Protein AF-A0A968RKN6-F1 (afdb_monomer_lite)

Sequence (159 aa):
MMISFFQAILAYGKAFRLIKELKLWFYVWIPGMVSVLLGGIIIWFIIKYADDLGTWVTSWYDWQGKGVVKTIGKLLSGLTIGLLAFVLFKYIILIVVGPMMSPLSEKVEAHLTGKPIGGAFRPVKFLETCFEVLGWRCGTLFGNLSSLCCCCLPALSFL

pLDDT: mean 72.37, std 13.7, range [36.75, 93.12]

Radius of gyration: 23.42 Å; chains: 1; bounding box: 54×37×61 Å

Secondary structure (DSSP, 8-state):
-HHHHHHHHHHHHHHHHHHHHTTTHHHHHHHHHHHHHHHHHHHHHHHHHHHHHHHHHHTT--SS-HHHHHHHHHHHHHHHHHHHHHHHHHHHHHHHHTTTHHHHHHHHHHHHH-----S---HHHHHHHHHHHHHHHHHHHHHHHHHHHHHHGGGSS--

Structure (mmCIF, N/CA/C/O backbone):
data_AF-A0A968RKN6-F1
#
_entry.id   AF-A0A968RKN6-F1
#
loop_
_atom_site.group_PDB
_atom_site.id
_atom_site.type_symbol
_atom_site.label_atom_id
_atom_site.label_alt_id
_atom_site.label_comp_id
_atom_site.label_asym_id
_atom_site.label_entity_id
_atom_site.label_seq_id
_atom_site.pdbx_PDB_ins_code
_atom_site.Cartn_x
_atom_site.Cartn_y
_atom_site.Cartn_z
_atom_site.occupancy
_atom_site.B_iso_or_equiv
_atom_site.auth_seq_id
_atom_site.auth_comp_id
_atom_site.auth_asym_id
_atom_site.auth_atom_id
_atom_site.pdbx_PDB_model_num
ATOM 1 N N . MET A 1 1 ? 10.329 -20.579 28.224 1.00 61.47 1 MET A N 1
ATOM 2 C CA . MET A 1 1 ? 10.522 -19.664 27.074 1.00 61.47 1 MET A CA 1
ATOM 3 C C . MET A 1 1 ? 9.667 -20.048 25.858 1.00 61.47 1 MET A C 1
ATOM 5 O O . MET A 1 1 ? 8.952 -19.190 25.366 1.00 61.47 1 MET A O 1
ATOM 9 N N . MET A 1 2 ? 9.638 -21.316 25.411 1.00 76.38 2 MET A N 1
ATOM 10 C CA . MET A 1 2 ? 8.825 -21.744 24.245 1.00 76.38 2 MET A CA 1
ATOM 11 C C . MET A 1 2 ? 7.294 -21.645 24.430 1.00 76.38 2 MET A C 1
ATOM 13 O O . MET A 1 2 ? 6.572 -21.410 23.466 1.00 76.38 2 MET A O 1
ATOM 17 N N . ILE A 1 3 ? 6.788 -21.755 25.664 1.00 84.19 3 ILE A N 1
ATOM 18 C CA . ILE A 1 3 ? 5.350 -21.622 25.974 1.00 84.19 3 ILE A CA 1
ATOM 19 C C . ILE A 1 3 ? 4.785 -20.240 25.609 1.00 84.19 3 ILE A C 1
ATOM 21 O O . ILE A 1 3 ? 3.638 -20.153 25.180 1.00 84.19 3 ILE A O 1
ATOM 25 N N . SER A 1 4 ? 5.583 -19.173 25.699 1.00 86.00 4 SER A N 1
ATOM 26 C CA . SER A 1 4 ? 5.146 -17.814 25.357 1.00 86.00 4 SER A CA 1
ATOM 27 C C . SER A 1 4 ? 4.827 -17.666 23.864 1.00 86.00 4 SER A C 1
ATOM 29 O O . SER A 1 4 ? 3.860 -17.000 23.502 1.00 86.00 4 SER A O 1
ATOM 31 N N . PHE A 1 5 ? 5.580 -18.351 22.998 1.00 87.81 5 PHE A N 1
ATOM 32 C CA . PHE A 1 5 ? 5.322 -18.381 21.555 1.00 87.81 5 PHE A CA 1
ATOM 33 C C . PHE A 1 5 ? 4.026 -19.132 21.228 1.00 87.81 5 PHE A C 1
ATOM 35 O O . PHE A 1 5 ? 3.221 -18.663 20.422 1.00 87.81 5 PHE A O 1
ATOM 42 N N . PHE A 1 6 ? 3.776 -20.254 21.909 1.00 85.88 6 PHE A N 1
ATOM 43 C CA . PHE A 1 6 ? 2.525 -21.001 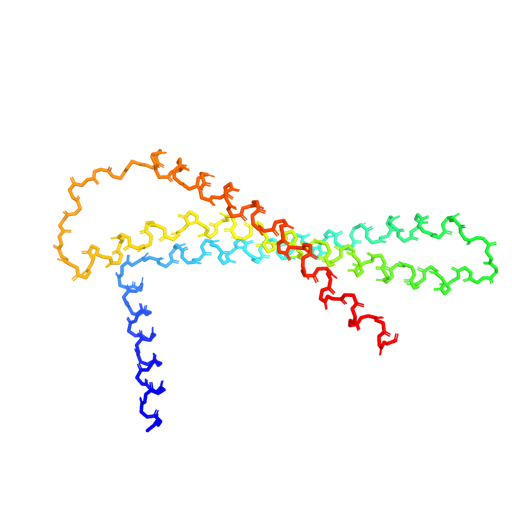21.759 1.00 85.88 6 PHE A CA 1
ATOM 44 C C . PHE A 1 6 ? 1.312 -20.211 22.252 1.00 85.88 6 PHE A C 1
ATOM 46 O O . PHE A 1 6 ? 0.269 -20.235 21.600 1.00 85.88 6 PHE A O 1
ATOM 53 N N . GLN A 1 7 ? 1.439 -19.475 23.360 1.00 83.69 7 GLN A N 1
ATOM 54 C CA . GLN A 1 7 ? 0.355 -18.624 23.848 1.00 83.69 7 GLN A CA 1
ATOM 55 C C . GLN A 1 7 ? 0.071 -17.440 22.923 1.00 83.69 7 GLN A C 1
ATOM 57 O O . GLN A 1 7 ? -1.097 -17.115 22.726 1.00 83.69 7 GLN A O 1
ATOM 62 N N . ALA A 1 8 ? 1.095 -16.851 22.298 1.00 84.50 8 ALA A N 1
ATOM 63 C CA . ALA A 1 8 ? 0.899 -15.816 21.287 1.00 84.50 8 ALA A CA 1
ATOM 64 C C . ALA A 1 8 ? 0.105 -16.355 20.084 1.00 84.50 8 ALA A C 1
ATOM 66 O O . ALA A 1 8 ? -0.923 -15.788 19.724 1.00 84.50 8 ALA A O 1
ATOM 67 N N . ILE A 1 9 ? 0.503 -17.502 19.520 1.00 86.56 9 ILE A N 1
ATOM 68 C CA . ILE A 1 9 ? -0.214 -18.157 18.409 1.00 86.56 9 ILE A CA 1
ATOM 69 C C . ILE A 1 9 ? -1.649 -18.553 18.785 1.00 86.56 9 ILE A C 1
ATOM 71 O O . ILE A 1 9 ? -2.577 -18.336 18.004 1.00 86.56 9 ILE A O 1
ATOM 75 N N . LEU A 1 10 ? -1.864 -19.059 20.002 1.00 86.38 10 LEU A N 1
ATOM 76 C CA . LEU A 1 10 ? -3.204 -19.346 20.524 1.00 86.38 10 LEU A CA 1
ATOM 77 C C . LEU A 1 10 ? -4.045 -18.076 20.716 1.00 86.38 10 LEU A C 1
ATOM 79 O O . LEU A 1 10 ? -5.254 -18.110 20.475 1.00 86.38 10 LEU A O 1
ATOM 83 N N . ALA A 1 11 ? -3.436 -16.959 21.119 1.00 84.44 11 ALA A N 1
ATOM 84 C CA . ALA A 1 11 ? -4.114 -15.671 21.245 1.00 84.44 11 ALA A CA 1
ATOM 85 C C . ALA A 1 11 ? -4.567 -15.135 19.875 1.00 84.44 11 ALA A C 1
ATOM 87 O O . ALA A 1 11 ? -5.721 -14.723 19.742 1.00 84.44 11 ALA A O 1
ATOM 88 N N . TYR A 1 12 ? -3.727 -15.243 18.837 1.00 82.00 12 TYR A N 1
ATOM 89 C CA . TYR A 1 12 ? -4.121 -14.929 17.455 1.00 82.00 12 TYR A CA 1
ATOM 90 C C . TYR A 1 12 ? -5.267 -15.829 16.966 1.00 82.00 12 TYR A C 1
ATOM 92 O O . TYR A 1 12 ? -6.224 -15.337 16.367 1.00 82.00 12 TYR A O 1
ATOM 100 N N . GLY A 1 13 ? -5.225 -17.131 17.275 1.00 84.00 13 GLY A N 1
ATOM 101 C CA . GLY A 1 13 ? -6.296 -18.074 16.936 1.00 84.00 13 GLY A CA 1
ATOM 102 C C . GLY A 1 13 ? -7.636 -17.749 17.612 1.00 84.00 13 GLY A C 1
ATOM 103 O O . GLY A 1 13 ? -8.687 -17.808 16.969 1.00 84.00 13 GLY A O 1
ATOM 104 N N . LYS A 1 14 ? -7.617 -17.337 18.889 1.00 80.31 14 LYS A N 1
ATOM 105 C CA . LYS A 1 14 ? -8.817 -16.863 19.605 1.00 80.31 14 LYS A CA 1
ATOM 106 C C . LYS A 1 14 ? -9.388 -15.585 18.984 1.00 80.31 14 LYS A C 1
ATOM 108 O O . LYS A 1 14 ? -10.601 -15.507 18.800 1.00 80.31 14 LYS A O 1
ATOM 113 N N . ALA A 1 15 ? -8.539 -14.628 18.604 1.00 78.50 15 ALA A N 1
ATOM 114 C CA . ALA A 1 15 ? -8.967 -13.412 17.908 1.00 78.50 15 ALA A CA 1
ATOM 115 C C . ALA A 1 15 ? -9.628 -13.730 16.553 1.00 78.50 15 ALA A C 1
ATOM 117 O O . ALA A 1 15 ? -10.689 -13.192 16.238 1.00 78.50 15 ALA A O 1
ATOM 118 N N . PHE A 1 16 ? -9.066 -14.677 15.792 1.00 78.38 16 PHE A N 1
ATOM 119 C CA . PHE A 1 16 ? -9.654 -15.159 14.537 1.00 78.38 16 PHE A CA 1
ATOM 120 C C . PHE A 1 16 ? -11.041 -15.788 14.735 1.00 78.38 16 PHE A C 1
ATOM 122 O O . PHE A 1 16 ? -11.922 -15.625 13.887 1.00 78.38 16 PHE A O 1
ATOM 129 N N . ARG A 1 17 ? -11.260 -16.478 15.864 1.00 78.81 17 ARG A N 1
ATOM 130 C CA . ARG A 1 17 ? -12.568 -17.045 16.216 1.00 78.81 17 ARG A CA 1
ATOM 131 C C . ARG A 1 17 ? -13.604 -15.953 16.493 1.00 78.81 17 ARG A C 1
ATOM 133 O O . ARG A 1 17 ? -14.683 -16.024 15.913 1.00 78.81 17 ARG A O 1
ATOM 140 N N . LEU A 1 18 ? -13.250 -14.916 17.262 1.00 75.31 18 LEU A N 1
ATOM 141 C CA . LEU A 1 18 ? -14.121 -13.751 17.502 1.00 75.31 18 LEU A CA 1
ATOM 142 C C . LEU A 1 18 ? -14.519 -13.063 16.187 1.00 75.31 18 LEU A C 1
ATOM 144 O O . LEU A 1 18 ? -15.695 -12.812 15.943 1.00 75.31 18 LEU A O 1
ATOM 148 N N . ILE A 1 19 ? -13.555 -12.818 15.297 1.00 77.75 19 ILE A N 1
ATOM 149 C CA . ILE A 1 19 ? -13.797 -12.178 13.990 1.00 77.75 19 ILE A CA 1
ATOM 150 C C . ILE A 1 19 ? -14.821 -12.961 13.152 1.00 77.75 19 ILE A C 1
ATOM 152 O O . ILE A 1 19 ? -15.655 -12.367 12.461 1.00 77.75 19 ILE A O 1
ATOM 156 N N . LYS A 1 20 ? -14.772 -14.296 13.224 1.00 72.31 20 LYS A N 1
ATOM 157 C CA . LYS A 1 20 ? -15.690 -15.188 12.509 1.00 72.31 20 LYS A CA 1
ATOM 158 C C . LYS A 1 20 ? -17.093 -15.195 13.131 1.00 72.31 20 LYS A C 1
ATOM 160 O O . LYS A 1 20 ? -18.073 -15.220 12.393 1.00 72.31 20 LYS A O 1
ATOM 165 N N . GLU A 1 21 ? -17.184 -15.130 14.458 1.00 72.88 21 GLU A N 1
ATOM 166 C CA . GLU A 1 21 ? -18.438 -15.163 15.228 1.00 72.88 21 GLU A CA 1
ATOM 167 C C . GLU A 1 21 ? -19.265 -13.873 15.060 1.00 72.88 21 GLU A C 1
ATOM 169 O O . GLU A 1 21 ? -20.478 -13.934 14.881 1.00 72.88 21 GLU A O 1
ATOM 174 N N . LEU A 1 22 ? -18.607 -12.708 14.974 1.00 68.81 22 LEU A N 1
ATOM 175 C CA . LEU A 1 22 ? -19.258 -11.413 14.709 1.00 68.81 22 LEU A CA 1
ATOM 176 C C . LEU A 1 22 ? -19.606 -11.167 13.230 1.00 68.81 22 LEU A C 1
ATOM 178 O O . LEU A 1 22 ? -20.099 -10.092 12.885 1.00 68.81 22 LEU A O 1
ATOM 182 N N . LYS A 1 23 ? -19.336 -12.128 12.333 1.00 67.12 23 LYS A N 1
ATOM 183 C CA . LYS A 1 23 ? -19.584 -12.000 10.883 1.00 67.12 23 LYS A CA 1
ATOM 184 C C . LYS A 1 23 ? -18.860 -10.798 10.239 1.00 67.12 23 LYS A C 1
ATOM 186 O O . LYS A 1 23 ? -19.219 -10.349 9.152 1.00 67.12 23 LYS A O 1
ATOM 191 N N . LEU A 1 24 ? -17.778 -10.332 10.871 1.00 68.50 24 LEU A N 1
ATOM 192 C CA . LEU A 1 24 ? -16.953 -9.182 10.468 1.00 68.50 24 LEU A CA 1
ATOM 193 C C . LEU A 1 24 ? -16.037 -9.483 9.261 1.00 68.50 24 LEU A C 1
ATOM 195 O O . LEU A 1 24 ? -15.219 -8.660 8.858 1.00 68.50 24 LEU A O 1
ATOM 199 N N . TRP A 1 25 ? -16.166 -10.673 8.671 1.00 73.44 25 TRP A N 1
ATOM 200 C CA . TRP A 1 25 ? -15.300 -11.194 7.613 1.00 73.44 25 TRP A CA 1
ATOM 201 C C . TRP A 1 25 ? -15.352 -10.371 6.315 1.00 73.44 25 TRP A C 1
ATOM 203 O O . TRP A 1 25 ? -14.325 -10.186 5.665 1.00 73.44 25 TRP A O 1
ATOM 213 N N . PHE A 1 26 ? -16.506 -9.776 5.988 1.00 75.50 26 PHE A N 1
ATOM 214 C CA . PHE A 1 26 ? -16.637 -8.857 4.846 1.00 75.50 26 PHE A CA 1
ATOM 215 C C . PHE A 1 26 ? -15.715 -7.635 4.961 1.00 75.50 26 PHE A C 1
ATOM 217 O O . PHE A 1 26 ? -15.217 -7.134 3.957 1.00 75.50 26 PHE A O 1
ATOM 224 N N . TYR A 1 27 ? -15.442 -7.191 6.186 1.00 76.69 27 TYR A N 1
ATOM 225 C CA . TYR A 1 27 ? -14.629 -6.014 6.453 1.00 76.69 27 TYR A CA 1
ATOM 226 C C . TYR A 1 27 ? -13.133 -6.247 6.207 1.00 76.69 27 TYR A C 1
ATOM 228 O O . TYR A 1 27 ? -12.418 -5.347 5.782 1.00 76.69 27 TYR A O 1
ATOM 236 N N . VAL A 1 28 ? -12.661 -7.477 6.419 1.00 79.69 28 VAL A N 1
ATOM 237 C CA . VAL A 1 28 ? -11.287 -7.895 6.093 1.00 79.69 28 VAL A CA 1
ATOM 238 C C . VAL A 1 28 ? -11.152 -8.204 4.603 1.00 79.69 28 VAL A C 1
ATOM 240 O O . VAL A 1 28 ? -10.105 -7.968 4.001 1.00 79.69 28 VAL A O 1
ATOM 243 N N . TRP A 1 29 ? -12.221 -8.707 3.986 1.00 85.19 29 TRP A N 1
ATOM 244 C CA . TRP A 1 29 ? -12.187 -9.123 2.591 1.00 85.19 29 TRP A CA 1
ATOM 245 C C . TRP A 1 29 ? -12.187 -7.945 1.608 1.00 85.19 29 TRP A C 1
ATOM 247 O O . TRP A 1 29 ? -11.465 -7.996 0.616 1.00 85.19 29 TRP A O 1
ATOM 257 N N . ILE A 1 30 ? -12.899 -6.851 1.915 1.00 85.75 30 ILE A N 1
ATOM 258 C CA . ILE A 1 30 ? -12.917 -5.618 1.103 1.00 85.75 30 ILE A CA 1
ATOM 259 C C . ILE A 1 30 ? -11.503 -5.075 0.790 1.00 85.75 30 ILE A C 1
ATOM 261 O O . ILE A 1 30 ? -11.167 -4.975 -0.392 1.00 85.75 30 ILE A O 1
ATOM 265 N N . PRO A 1 31 ? -10.634 -4.759 1.774 1.00 83.75 31 PRO A N 1
ATOM 266 C CA . PRO A 1 31 ? -9.294 -4.236 1.490 1.00 83.75 31 PRO A CA 1
ATOM 267 C C . PRO A 1 31 ? -8.381 -5.288 0.842 1.00 83.75 31 PRO A C 1
ATOM 269 O O . PRO A 1 31 ? -7.504 -4.938 0.048 1.00 83.75 31 PRO A O 1
ATOM 272 N N . GLY A 1 32 ? -8.608 -6.576 1.125 1.00 87.81 32 GLY A N 1
ATOM 273 C CA . GLY A 1 32 ? -7.903 -7.677 0.468 1.00 87.81 32 GLY A CA 1
ATOM 274 C C . GLY A 1 32 ? -8.204 -7.747 -1.031 1.00 87.81 32 GLY A C 1
ATOM 275 O O . GLY A 1 32 ? -7.283 -7.795 -1.844 1.00 87.81 32 GLY A O 1
ATOM 276 N N . MET A 1 33 ? -9.481 -7.667 -1.410 1.00 91.44 33 MET A N 1
ATOM 277 C CA . MET A 1 33 ? -9.903 -7.692 -2.811 1.00 91.44 33 MET A CA 1
ATOM 278 C C . MET A 1 33 ? -9.403 -6.456 -3.569 1.00 91.44 33 MET A C 1
ATOM 280 O O . MET A 1 33 ? -8.891 -6.586 -4.678 1.00 91.44 33 MET A O 1
ATOM 284 N N . VAL A 1 34 ? -9.451 -5.276 -2.939 1.00 89.69 34 VAL A N 1
ATOM 285 C CA . VAL A 1 34 ? -8.893 -4.028 -3.494 1.00 89.69 34 VAL A CA 1
ATOM 286 C C . VAL A 1 34 ? -7.385 -4.141 -3.744 1.00 89.69 34 VAL A C 1
ATOM 288 O O . VAL A 1 34 ? -6.908 -3.695 -4.785 1.00 89.69 34 VAL A O 1
ATOM 291 N N . SER A 1 35 ? -6.636 -4.782 -2.841 1.00 86.88 35 SER A N 1
ATOM 292 C CA . SER A 1 35 ? -5.184 -4.965 -2.993 1.00 86.88 35 SER A CA 1
ATOM 293 C C . SER A 1 35 ? -4.828 -5.831 -4.205 1.00 86.88 35 SER A C 1
ATOM 295 O O . SER A 1 35 ? -3.914 -5.494 -4.956 1.00 86.88 35 SER A O 1
ATOM 297 N N . VAL A 1 36 ? -5.575 -6.918 -4.433 1.00 91.62 36 VAL A N 1
ATOM 298 C CA . VAL A 1 36 ? -5.392 -7.791 -5.608 1.00 91.62 36 VAL A CA 1
ATOM 299 C C . VAL A 1 36 ? -5.722 -7.042 -6.900 1.00 91.62 36 VAL A C 1
ATOM 301 O O . VAL A 1 36 ? -4.976 -7.124 -7.876 1.00 91.62 3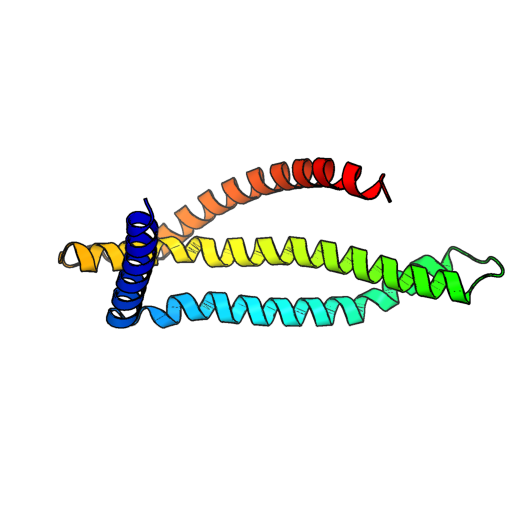6 VAL A O 1
ATOM 304 N N . LEU A 1 37 ? -6.813 -6.275 -6.891 1.00 93.12 37 LEU A N 1
ATOM 305 C CA . LEU A 1 37 ? -7.291 -5.527 -8.052 1.00 93.12 37 LEU A CA 1
ATOM 306 C C . LEU A 1 37 ? -6.285 -4.444 -8.472 1.00 93.12 37 LEU A C 1
ATOM 308 O O . LEU A 1 37 ? -5.911 -4.359 -9.640 1.00 93.12 37 LEU A O 1
ATOM 312 N N . LEU A 1 38 ? -5.768 -3.681 -7.506 1.00 91.19 38 LEU A N 1
ATOM 313 C CA . LEU A 1 38 ? -4.706 -2.696 -7.722 1.00 91.19 38 LEU A CA 1
ATOM 314 C C . LEU A 1 38 ? -3.397 -3.335 -8.209 1.00 91.19 38 LEU A C 1
ATOM 316 O O . LEU A 1 38 ? -2.771 -2.802 -9.122 1.00 91.19 38 LEU A O 1
ATOM 320 N N . GLY A 1 39 ? -3.002 -4.487 -7.655 1.00 89.62 39 GLY A N 1
ATOM 321 C CA . GLY A 1 39 ? -1.827 -5.232 -8.122 1.00 89.62 39 GLY A CA 1
ATOM 322 C C . GLY A 1 39 ? -1.923 -5.608 -9.605 1.00 89.62 39 GLY A C 1
ATOM 323 O O . GLY A 1 39 ? -0.978 -5.393 -10.364 1.00 89.62 39 GLY A O 1
ATOM 324 N N . GLY A 1 40 ? -3.093 -6.089 -10.038 1.00 92.00 40 GLY A N 1
ATOM 325 C CA . GLY A 1 40 ? -3.361 -6.385 -11.447 1.00 92.00 40 GLY A CA 1
ATOM 326 C C . GLY A 1 40 ? -3.281 -5.146 -12.346 1.00 92.00 40 GLY A C 1
ATOM 327 O O . GLY A 1 40 ? -2.659 -5.196 -13.408 1.00 92.00 40 GLY A O 1
ATOM 328 N N . ILE A 1 41 ? -3.843 -4.017 -11.896 1.00 91.44 41 ILE A N 1
ATOM 329 C CA . ILE A 1 41 ? -3.788 -2.737 -12.622 1.00 91.44 41 ILE A CA 1
ATOM 330 C C . ILE A 1 41 ? -2.336 -2.292 -12.834 1.00 91.44 41 ILE A C 1
ATOM 332 O O . ILE A 1 41 ? -1.986 -1.864 -13.930 1.00 91.44 41 ILE A O 1
ATOM 336 N N . ILE A 1 42 ? -1.477 -2.426 -11.823 1.00 89.69 42 ILE A N 1
ATOM 337 C CA . ILE A 1 42 ? -0.071 -2.004 -11.901 1.00 89.69 42 ILE A CA 1
ATOM 338 C C . ILE A 1 42 ? 0.700 -2.825 -12.931 1.00 89.69 42 ILE A C 1
ATOM 340 O O . ILE A 1 42 ? 1.406 -2.252 -13.758 1.00 89.69 42 ILE A O 1
ATOM 344 N N . ILE A 1 43 ? 0.541 -4.151 -12.922 1.00 89.25 43 ILE A N 1
ATOM 345 C CA . ILE A 1 43 ? 1.196 -5.029 -13.903 1.00 89.25 43 ILE A CA 1
ATOM 346 C C . ILE A 1 43 ? 0.768 -4.638 -15.322 1.00 89.25 43 ILE A C 1
ATOM 348 O O . ILE A 1 43 ? 1.605 -4.525 -16.218 1.00 89.25 43 ILE A O 1
ATOM 352 N N . TRP A 1 44 ? -0.524 -4.365 -15.517 1.00 90.19 44 TRP A N 1
ATOM 353 C CA . TRP A 1 44 ? -1.048 -3.919 -16.805 1.00 90.19 44 TRP A CA 1
ATOM 354 C C . TRP A 1 44 ? -0.483 -2.553 -17.229 1.00 90.19 44 TRP A C 1
ATOM 356 O O . TRP A 1 44 ? -0.083 -2.383 -18.382 1.00 90.19 44 TRP A O 1
ATOM 366 N N . PHE A 1 45 ? -0.374 -1.606 -16.292 1.00 88.88 45 PHE A N 1
ATOM 367 C CA . PHE A 1 45 ? 0.232 -0.291 -16.517 1.00 88.88 45 PHE A CA 1
ATOM 368 C C . PHE A 1 45 ? 1.701 -0.389 -16.931 1.00 88.88 45 PHE A C 1
ATOM 370 O O . PHE A 1 45 ? 2.099 0.267 -17.890 1.00 88.88 45 PHE A O 1
ATOM 377 N N . ILE A 1 46 ? 2.497 -1.219 -16.251 1.00 86.69 46 ILE A N 1
ATOM 378 C CA . ILE A 1 46 ? 3.925 -1.390 -16.554 1.00 86.69 46 ILE A CA 1
ATOM 379 C C . ILE A 1 46 ? 4.103 -1.886 -17.991 1.00 86.69 46 ILE A C 1
ATOM 381 O O . ILE A 1 46 ? 4.893 -1.311 -18.734 1.00 86.69 46 ILE A O 1
ATOM 385 N N . ILE A 1 47 ? 3.337 -2.899 -18.411 1.00 84.75 47 ILE A N 1
ATOM 386 C CA . ILE A 1 47 ? 3.440 -3.460 -19.767 1.00 84.75 47 ILE A CA 1
ATOM 387 C C . ILE A 1 47 ? 3.059 -2.415 -20.827 1.00 84.75 47 ILE A C 1
ATOM 389 O O . ILE A 1 47 ? 3.700 -2.348 -21.870 1.00 84.75 47 ILE A O 1
ATOM 393 N N . LYS A 1 48 ? 2.041 -1.583 -20.570 1.00 87.00 48 LYS A N 1
ATOM 394 C CA . LYS A 1 48 ? 1.596 -0.549 -21.517 1.00 87.00 48 LYS A CA 1
ATOM 395 C C . LYS A 1 48 ? 2.550 0.641 -21.615 1.00 87.00 48 LYS A C 1
ATOM 397 O O . LYS A 1 48 ? 2.812 1.100 -22.718 1.00 87.00 48 LYS A O 1
ATOM 402 N N . TYR A 1 49 ? 3.069 1.125 -20.489 1.00 84.25 49 TYR A N 1
ATOM 403 C CA . TYR A 1 49 ? 3.883 2.345 -20.445 1.00 84.25 49 TYR A CA 1
ATOM 404 C C . TYR A 1 49 ? 5.388 2.107 -20.648 1.00 84.25 49 TYR A C 1
ATOM 406 O O . TYR A 1 49 ? 6.104 3.041 -21.012 1.00 84.25 49 TYR A O 1
ATOM 414 N N . ALA A 1 50 ? 5.894 0.886 -20.436 1.00 80.94 50 ALA A N 1
ATOM 415 C CA . ALA A 1 50 ? 7.321 0.591 -20.605 1.00 80.94 50 ALA A CA 1
ATOM 416 C C . ALA A 1 50 ? 7.810 0.813 -22.049 1.00 80.94 50 ALA A C 1
ATOM 418 O O . ALA A 1 50 ? 8.937 1.278 -22.252 1.00 80.94 50 ALA A O 1
ATOM 419 N N . ASP A 1 51 ? 6.965 0.522 -23.044 1.00 77.81 51 ASP A N 1
ATOM 420 C CA . ASP A 1 51 ? 7.304 0.672 -24.463 1.00 77.81 51 ASP A CA 1
ATOM 421 C C . ASP A 1 51 ? 7.399 2.144 -24.905 1.00 77.81 51 ASP A C 1
ATOM 423 O O . ASP A 1 51 ? 8.338 2.502 -25.626 1.00 77.81 51 ASP A O 1
ATOM 427 N N . ASP A 1 52 ? 6.500 3.012 -24.430 1.00 82.31 52 ASP A N 1
ATOM 428 C CA . ASP A 1 52 ? 6.508 4.449 -24.748 1.00 82.31 52 ASP A CA 1
ATOM 429 C C . ASP A 1 52 ? 7.735 5.155 -24.155 1.00 82.31 52 ASP A C 1
ATOM 431 O O . ASP A 1 52 ? 8.415 5.930 -24.827 1.00 82.31 52 ASP A O 1
ATOM 435 N N . LEU A 1 53 ? 8.097 4.833 -22.912 1.00 76.44 53 LEU A N 1
ATOM 436 C CA . LEU A 1 53 ? 9.281 5.421 -22.281 1.00 76.44 53 LEU A CA 1
ATOM 437 C C . LEU A 1 53 ? 10.587 4.882 -22.869 1.00 76.44 53 LEU A C 1
ATOM 439 O O . LEU A 1 53 ? 11.539 5.639 -23.057 1.00 76.44 53 LEU A O 1
ATOM 443 N N . GLY A 1 54 ? 10.640 3.588 -23.198 1.00 72.75 54 GLY A N 1
ATOM 444 C CA . GLY A 1 54 ? 11.818 2.988 -23.821 1.00 72.75 54 GLY A CA 1
ATOM 445 C C . GLY A 1 54 ? 12.093 3.564 -25.212 1.00 72.75 54 GLY A C 1
ATOM 446 O O . GLY A 1 54 ? 13.245 3.836 -25.551 1.00 72.75 54 GLY A O 1
ATOM 447 N N . THR A 1 55 ? 11.040 3.797 -26.005 1.00 70.69 55 THR A N 1
ATOM 448 C CA . THR A 1 55 ? 11.165 4.427 -27.328 1.00 70.69 55 THR A CA 1
ATOM 449 C C . THR A 1 55 ? 11.577 5.895 -27.228 1.00 70.69 55 THR A C 1
ATOM 451 O O . THR A 1 55 ? 12.474 6.309 -27.969 1.00 70.69 55 THR A O 1
ATOM 454 N N . TRP A 1 56 ? 11.025 6.639 -26.263 1.00 71.62 56 TRP A N 1
ATOM 455 C CA . TRP A 1 56 ? 11.406 8.027 -25.990 1.00 71.62 56 TRP A CA 1
ATOM 456 C C . TRP A 1 56 ? 12.892 8.165 -25.624 1.00 71.62 56 TRP A C 1
ATOM 458 O O . TRP A 1 56 ? 13.586 9.001 -26.199 1.00 71.62 56 TRP A O 1
ATOM 468 N N . VAL A 1 57 ? 13.419 7.276 -24.771 1.00 70.44 57 VAL A N 1
ATOM 469 C CA . VAL A 1 57 ? 14.848 7.249 -24.400 1.00 70.44 57 VAL A CA 1
ATOM 470 C C . VAL A 1 57 ? 15.744 6.890 -25.593 1.00 70.44 57 VAL A C 1
ATOM 472 O O . VAL A 1 57 ? 16.791 7.503 -25.786 1.00 70.44 57 VAL A O 1
ATOM 475 N N . THR A 1 58 ? 15.340 5.939 -26.442 1.00 67.31 58 THR A N 1
ATOM 476 C CA . THR A 1 58 ? 16.150 5.561 -27.617 1.00 67.31 58 THR A CA 1
ATOM 477 C C . THR A 1 58 ? 16.163 6.588 -28.744 1.00 67.31 58 T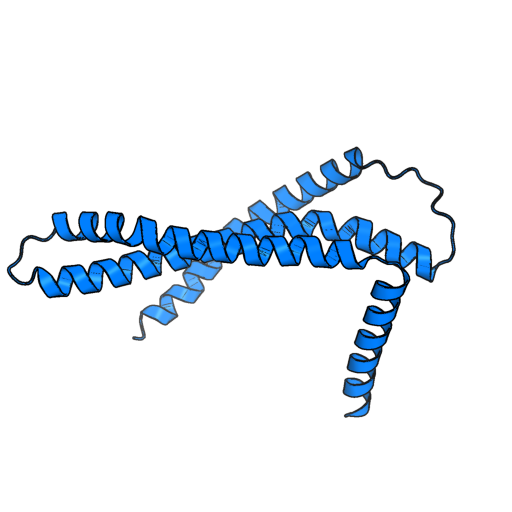HR A C 1
ATOM 479 O O . THR A 1 58 ? 17.103 6.586 -29.533 1.00 67.31 58 THR A O 1
ATOM 482 N N . SER A 1 59 ? 15.165 7.474 -28.830 1.00 66.62 59 SER A N 1
ATOM 483 C CA . SER A 1 59 ? 15.136 8.531 -29.851 1.00 66.62 59 SER A CA 1
ATOM 484 C C . SER A 1 59 ? 16.262 9.557 -29.678 1.00 66.62 59 SER A C 1
ATOM 486 O O . SER A 1 59 ? 16.582 10.264 -30.629 1.00 66.62 59 SER A O 1
ATOM 488 N N . TRP A 1 60 ? 16.845 9.656 -28.482 1.00 65.12 60 TRP A N 1
ATOM 489 C CA . TRP A 1 60 ? 17.891 10.628 -28.156 1.00 65.12 60 TRP A CA 1
ATOM 490 C C . TRP A 1 60 ? 19.313 10.087 -28.380 1.00 65.12 60 TRP A C 1
ATOM 492 O O . TRP A 1 60 ? 20.275 10.841 -28.254 1.00 65.12 60 TRP A O 1
ATOM 502 N N . TYR A 1 61 ? 19.470 8.801 -28.722 1.00 64.31 61 TYR A N 1
ATOM 503 C CA . TYR A 1 61 ? 20.776 8.144 -28.826 1.00 64.31 61 TYR A CA 1
ATOM 504 C C . TYR A 1 61 ? 20.958 7.446 -30.186 1.00 64.31 61 TYR A C 1
ATOM 506 O O . TYR A 1 61 ? 20.612 6.277 -30.359 1.00 64.31 61 TYR A O 1
ATOM 514 N N . ASP A 1 62 ? 21.520 8.170 -31.161 1.00 56.62 62 ASP A N 1
ATOM 515 C CA . ASP A 1 62 ? 21.791 7.688 -32.528 1.00 56.62 62 ASP A CA 1
ATOM 516 C C . ASP A 1 62 ? 23.264 7.271 -32.726 1.00 56.62 62 ASP A C 1
ATOM 518 O O . ASP A 1 62 ? 23.995 7.819 -33.546 1.00 56.62 62 ASP A O 1
ATOM 522 N N . TRP A 1 63 ? 23.732 6.301 -31.937 1.00 61.59 63 TRP A N 1
ATOM 523 C CA . TRP A 1 63 ? 25.031 5.638 -32.139 1.00 61.59 63 TRP A CA 1
ATOM 524 C C . TRP A 1 63 ? 24.820 4.179 -32.582 1.00 61.59 63 TRP A C 1
ATOM 526 O O . TRP A 1 63 ? 23.791 3.572 -32.276 1.00 61.59 63 TRP A O 1
ATOM 536 N N . GLN A 1 64 ? 25.790 3.594 -33.301 1.00 54.72 64 GLN A N 1
ATOM 537 C CA . GLN A 1 64 ? 25.734 2.307 -34.029 1.00 54.72 64 GLN A CA 1
ATOM 538 C C . GLN A 1 64 ? 25.500 1.020 -33.185 1.00 54.72 64 GLN A C 1
ATOM 540 O O . GLN A 1 64 ? 25.781 -0.084 -33.639 1.00 54.72 64 GLN A O 1
ATOM 545 N N . GLY A 1 65 ? 24.917 1.123 -31.985 1.00 57.47 65 GLY A N 1
ATOM 546 C CA . GLY A 1 65 ? 24.537 0.026 -31.079 1.00 57.47 65 GLY A CA 1
ATOM 547 C C . GLY A 1 65 ? 23.029 -0.063 -30.782 1.00 57.47 65 GLY A C 1
ATOM 548 O O . GLY A 1 65 ? 22.636 -0.411 -29.666 1.00 57.47 65 GLY A O 1
ATOM 549 N N . LYS A 1 66 ? 22.169 0.267 -31.757 1.00 62.12 66 LYS A N 1
ATOM 550 C CA . LYS A 1 66 ? 20.712 0.485 -31.589 1.00 62.12 66 LYS A CA 1
ATOM 551 C C . LYS A 1 66 ? 19.932 -0.669 -30.932 1.00 62.12 66 LYS A C 1
ATOM 553 O O . LYS A 1 66 ? 18.918 -0.422 -30.285 1.00 62.12 66 LYS A O 1
ATOM 558 N N . GLY A 1 67 ? 20.373 -1.923 -31.072 1.00 67.50 67 GLY A N 1
ATOM 559 C CA . GLY A 1 67 ? 19.650 -3.091 -30.540 1.00 67.50 67 GLY A CA 1
ATOM 560 C C . GLY A 1 67 ? 19.817 -3.306 -29.030 1.00 67.50 67 GLY A C 1
ATOM 561 O O . GLY A 1 67 ? 18.841 -3.559 -28.317 1.00 67.50 67 GLY A O 1
ATOM 562 N N . VAL A 1 68 ? 21.047 -3.167 -28.528 1.00 69.75 68 VAL A N 1
ATOM 563 C CA . VAL A 1 68 ? 21.381 -3.442 -27.120 1.00 69.75 68 VAL A CA 1
ATOM 564 C C . VAL A 1 68 ? 20.869 -2.317 -26.223 1.00 69.75 68 VAL A C 1
ATOM 566 O O . VAL A 1 68 ? 20.199 -2.578 -25.226 1.00 69.75 68 VAL A O 1
ATOM 569 N N . VAL A 1 69 ? 21.071 -1.062 -26.640 1.00 71.62 69 VAL A N 1
ATOM 570 C CA . VAL A 1 69 ? 20.593 0.124 -25.908 1.00 71.62 69 VAL A CA 1
ATOM 571 C C . VAL A 1 69 ? 19.065 0.145 -25.820 1.00 71.62 69 VAL A C 1
ATOM 573 O O . VAL A 1 69 ? 18.516 0.465 -24.770 1.00 71.62 69 VAL A O 1
ATOM 576 N N . LYS A 1 70 ? 18.357 -0.282 -26.874 1.00 74.62 70 LYS A N 1
ATOM 577 C CA . LYS A 1 70 ? 16.890 -0.387 -26.858 1.00 74.62 70 LYS A CA 1
ATOM 578 C C . LYS A 1 70 ? 16.381 -1.447 -25.885 1.00 74.62 70 LYS A C 1
ATOM 580 O O . LYS A 1 70 ? 15.363 -1.235 -25.231 1.00 74.62 70 LYS A O 1
ATOM 585 N N . THR A 1 71 ? 17.084 -2.570 -25.771 1.00 76.50 71 THR A N 1
ATOM 586 C CA . THR A 1 71 ? 16.699 -3.657 -24.859 1.00 76.50 71 THR A CA 1
ATOM 587 C C . THR A 1 71 ? 16.939 -3.261 -23.403 1.00 76.50 71 THR A C 1
ATOM 589 O O . THR A 1 71 ? 16.043 -3.404 -22.573 1.00 76.50 71 THR A O 1
ATOM 592 N N . ILE A 1 72 ? 18.107 -2.683 -23.105 1.00 80.50 72 ILE A N 1
ATOM 593 C CA . ILE A 1 72 ? 18.444 -2.196 -21.760 1.00 80.50 72 ILE A CA 1
ATOM 594 C C . ILE A 1 72 ? 17.532 -1.026 -21.373 1.00 80.50 72 ILE A C 1
ATOM 596 O O . ILE A 1 72 ? 17.019 -1.005 -20.261 1.00 80.50 72 ILE A O 1
ATOM 600 N N . GLY A 1 73 ? 17.258 -0.099 -22.296 1.00 78.69 73 GLY A N 1
ATOM 601 C CA . GLY A 1 73 ? 16.385 1.054 -22.062 1.00 78.69 73 GLY A CA 1
ATOM 602 C C . GLY A 1 73 ? 14.946 0.668 -21.724 1.00 78.69 73 GLY A C 1
ATOM 603 O O . GLY A 1 73 ? 14.380 1.232 -20.793 1.00 78.69 73 GLY A O 1
ATOM 604 N N . LYS A 1 74 ? 14.377 -0.336 -22.409 1.00 80.50 74 LYS A N 1
ATOM 605 C CA . LYS A 1 74 ? 13.050 -0.886 -22.072 1.00 80.50 74 LYS A CA 1
ATOM 606 C C . LYS A 1 74 ? 13.019 -1.570 -20.706 1.00 80.50 74 LYS A C 1
ATOM 608 O O . LYS A 1 74 ? 12.039 -1.445 -19.976 1.00 80.50 74 LYS A O 1
ATOM 613 N N . LEU A 1 75 ? 14.077 -2.305 -20.362 1.00 83.44 75 LEU A N 1
ATOM 614 C CA . LEU A 1 75 ? 14.167 -2.977 -19.067 1.00 83.44 75 LEU A CA 1
ATOM 615 C C . LEU A 1 75 ? 14.296 -1.958 -17.925 1.00 83.44 75 LEU A C 1
ATOM 617 O O . LEU A 1 75 ? 13.594 -2.070 -16.921 1.00 83.44 75 LEU A O 1
ATOM 621 N N . LEU A 1 76 ? 15.147 -0.941 -18.102 1.00 85.38 76 LEU A N 1
ATOM 622 C CA . LEU A 1 76 ? 15.350 0.123 -17.121 1.00 85.38 76 LEU A CA 1
ATOM 623 C C . LEU A 1 76 ? 14.080 0.961 -16.942 1.00 85.38 76 LEU A C 1
ATOM 625 O O . LEU A 1 76 ? 13.661 1.189 -15.811 1.00 85.38 76 LEU A O 1
ATOM 629 N N . SER A 1 77 ? 13.431 1.368 -18.040 1.00 82.62 77 SER A N 1
ATOM 630 C CA . SER A 1 77 ? 12.197 2.158 -17.980 1.00 82.62 77 SER A CA 1
ATOM 631 C C . SER A 1 77 ? 11.065 1.383 -17.305 1.00 82.62 77 SER A C 1
ATOM 633 O O . SER A 1 77 ? 10.382 1.937 -16.444 1.00 82.62 77 SER A O 1
ATOM 635 N N . GLY A 1 78 ? 10.908 0.093 -17.623 1.00 84.31 78 GLY A N 1
ATOM 636 C CA . GLY A 1 78 ? 9.932 -0.784 -16.979 1.00 84.31 78 GLY A CA 1
ATOM 637 C C . GLY A 1 78 ? 10.176 -0.933 -15.476 1.00 84.31 78 GLY A C 1
ATOM 638 O O . GLY A 1 78 ? 9.230 -0.854 -14.691 1.00 84.31 78 GLY A O 1
ATOM 639 N N . LEU A 1 79 ? 11.439 -1.075 -15.057 1.00 87.31 79 LEU A N 1
ATOM 640 C CA . LEU A 1 79 ? 11.804 -1.166 -13.643 1.00 87.31 79 LEU A CA 1
ATOM 641 C C . LEU A 1 79 ? 11.549 0.154 -12.898 1.00 87.31 79 LEU A C 1
ATOM 643 O O . LEU A 1 79 ? 10.955 0.139 -11.821 1.00 87.31 79 LEU A O 1
ATOM 647 N N . THR A 1 80 ? 11.945 1.295 -13.471 1.00 86.69 80 THR A N 1
ATOM 648 C CA . THR A 1 80 ? 11.732 2.620 -12.865 1.00 86.69 80 THR A CA 1
ATOM 649 C C . THR A 1 80 ? 10.243 2.937 -12.711 1.00 86.69 80 THR A C 1
ATOM 651 O O . THR A 1 80 ? 9.818 3.368 -11.637 1.00 86.69 80 THR A O 1
ATOM 654 N N . ILE A 1 81 ? 9.430 2.676 -13.743 1.00 86.81 81 ILE A N 1
ATOM 655 C CA . ILE A 1 81 ? 7.973 2.874 -13.675 1.00 86.81 81 ILE A CA 1
ATOM 656 C C . ILE A 1 81 ? 7.324 1.903 -12.691 1.00 86.81 81 ILE A C 1
ATOM 658 O O . ILE A 1 81 ? 6.430 2.299 -11.945 1.00 86.81 81 ILE A O 1
ATOM 662 N N . GLY A 1 82 ? 7.799 0.655 -12.643 1.00 88.31 82 GLY A N 1
ATOM 663 C CA . GLY A 1 82 ? 7.311 -0.345 -11.701 1.00 88.31 82 GLY A CA 1
ATOM 664 C C . GLY A 1 82 ? 7.559 0.065 -10.253 1.00 88.31 82 GLY A C 1
ATOM 665 O O . GLY A 1 82 ? 6.652 -0.025 -9.427 1.00 88.31 82 GLY A O 1
ATOM 666 N N . LEU A 1 83 ? 8.748 0.592 -9.954 1.00 88.38 83 LEU A N 1
ATOM 667 C CA . LEU A 1 83 ? 9.091 1.075 -8.618 1.00 88.38 83 LEU A CA 1
ATOM 668 C C . LEU A 1 83 ? 8.228 2.281 -8.214 1.00 88.38 83 LEU A C 1
ATOM 670 O O . LEU A 1 83 ? 7.689 2.315 -7.107 1.00 88.38 83 LEU A O 1
ATOM 674 N N . LEU A 1 84 ? 8.036 3.237 -9.129 1.00 87.25 84 LEU A N 1
ATOM 675 C CA . LEU A 1 84 ? 7.177 4.401 -8.901 1.00 87.25 84 LEU A CA 1
ATOM 676 C C . LEU A 1 84 ? 5.713 3.988 -8.662 1.00 87.25 84 LEU A C 1
ATOM 678 O O . LEU A 1 84 ? 5.075 4.461 -7.720 1.00 87.25 84 LEU A O 1
ATOM 682 N N . ALA A 1 85 ? 5.195 3.055 -9.462 1.00 87.62 85 ALA A N 1
ATOM 683 C CA . ALA A 1 85 ? 3.847 2.516 -9.307 1.00 87.62 85 ALA A CA 1
ATOM 684 C C . ALA A 1 85 ? 3.676 1.744 -7.986 1.00 87.62 85 ALA A C 1
ATOM 686 O O . ALA A 1 85 ? 2.649 1.881 -7.318 1.00 87.62 85 ALA A O 1
ATOM 687 N N . PHE A 1 86 ? 4.688 0.983 -7.562 1.00 85.88 86 PHE A N 1
ATOM 688 C CA . PHE A 1 86 ? 4.675 0.249 -6.294 1.00 85.88 86 PHE A CA 1
ATOM 689 C C . PHE A 1 86 ? 4.646 1.180 -5.071 1.00 85.88 86 PHE A C 1
ATOM 691 O O . PHE A 1 86 ? 3.965 0.905 -4.080 1.00 85.88 86 PHE A O 1
ATOM 698 N N . VAL A 1 87 ? 5.334 2.322 -5.142 1.00 87.31 87 VAL A N 1
ATOM 699 C CA . VAL A 1 87 ? 5.272 3.355 -4.099 1.00 87.31 87 VAL A CA 1
ATOM 700 C C . VAL A 1 87 ? 3.865 3.958 -4.010 1.00 87.31 87 VAL A C 1
ATOM 702 O O . VAL A 1 87 ? 3.312 4.054 -2.914 1.00 87.31 87 VAL A O 1
ATOM 705 N N . LEU A 1 88 ? 3.247 4.299 -5.147 1.00 85.88 88 LEU A N 1
ATOM 706 C CA . LEU A 1 88 ? 1.876 4.829 -5.190 1.00 85.88 88 LEU A CA 1
ATOM 707 C C . LEU A 1 88 ? 0.845 3.823 -4.655 1.00 85.88 88 LEU A C 1
ATOM 709 O O . LEU A 1 88 ? -0.041 4.188 -3.881 1.00 85.88 88 LEU A O 1
ATOM 713 N N . PHE A 1 89 ? 0.996 2.545 -5.003 1.00 84.12 89 PHE A N 1
ATOM 714 C CA . PHE A 1 89 ? 0.151 1.446 -4.530 1.00 84.12 89 PHE A CA 1
ATOM 715 C C . PHE A 1 89 ? 0.056 1.373 -3.006 1.00 84.12 89 PHE A C 1
ATOM 717 O O . PHE A 1 89 ? -1.044 1.319 -2.448 1.00 84.12 89 PHE A O 1
ATOM 724 N N . LYS A 1 90 ? 1.205 1.433 -2.322 1.00 82.50 90 LYS A N 1
ATOM 725 C CA . LYS A 1 90 ? 1.273 1.429 -0.856 1.00 82.50 90 LYS A CA 1
ATOM 726 C C . LYS A 1 90 ? 0.433 2.556 -0.253 1.00 82.50 90 LYS A C 1
ATOM 728 O O . LYS A 1 90 ? -0.227 2.349 0.766 1.00 82.50 90 LYS A O 1
ATOM 733 N N . TYR A 1 91 ? 0.455 3.738 -0.862 1.00 81.56 91 TYR A N 1
ATOM 734 C CA . TYR A 1 91 ? -0.273 4.898 -0.352 1.00 81.56 91 TYR A CA 1
ATOM 735 C C . TYR A 1 91 ? -1.774 4.783 -0.550 1.00 81.56 91 TYR A C 1
ATOM 737 O O . TYR A 1 91 ? -2.521 5.067 0.385 1.00 81.56 91 TYR A O 1
ATOM 745 N N . ILE A 1 92 ? -2.216 4.280 -1.702 1.00 85.56 92 ILE A N 1
ATOM 746 C CA . ILE A 1 92 ? -3.639 4.026 -1.949 1.00 85.56 92 ILE A CA 1
ATOM 747 C C . ILE A 1 92 ? -4.187 3.046 -0.903 1.00 85.56 92 ILE A C 1
ATOM 749 O O . ILE A 1 92 ? -5.215 3.313 -0.282 1.00 85.56 92 ILE A O 1
ATOM 753 N N . ILE A 1 93 ? -3.470 1.951 -0.631 1.00 84.69 93 ILE A N 1
ATOM 754 C CA . ILE A 1 93 ? -3.894 0.973 0.381 1.00 84.69 93 ILE A CA 1
ATOM 755 C C . ILE A 1 93 ? -3.936 1.596 1.776 1.00 84.69 93 ILE A C 1
ATOM 757 O O . ILE A 1 93 ? -4.886 1.367 2.522 1.00 84.69 93 ILE A O 1
ATOM 761 N N 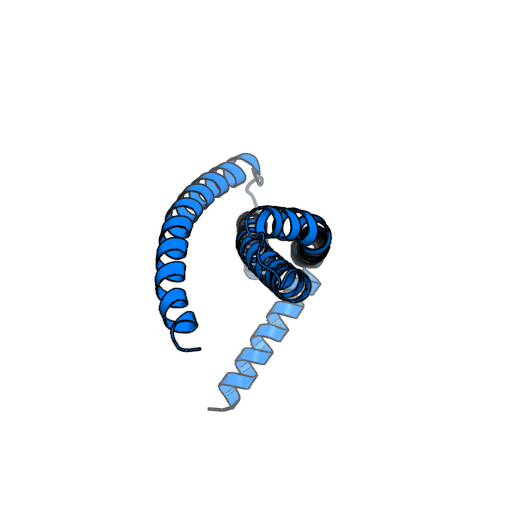. LEU A 1 94 ? -2.936 2.401 2.140 1.00 8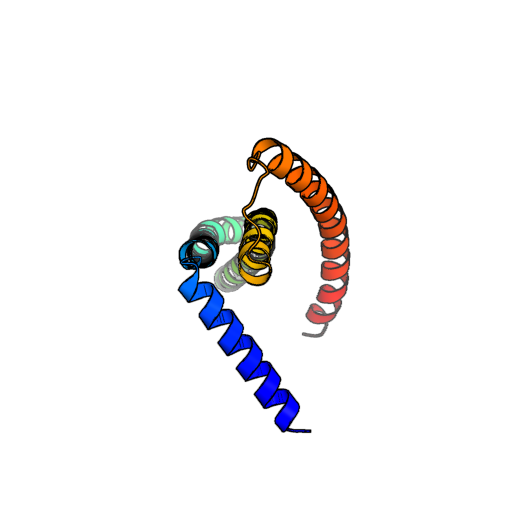0.69 94 LEU A N 1
ATOM 762 C CA . LEU A 1 94 ? -2.890 3.052 3.448 1.00 80.69 94 LEU A CA 1
ATOM 763 C C . LEU A 1 94 ? -4.101 3.973 3.671 1.00 80.69 94 LEU A C 1
ATOM 765 O O . LEU A 1 94 ? -4.641 4.007 4.779 1.00 80.69 94 LEU A O 1
ATOM 769 N N . ILE A 1 95 ? -4.531 4.686 2.625 1.00 82.69 95 ILE A N 1
ATOM 770 C CA . ILE A 1 95 ? -5.716 5.551 2.660 1.00 82.69 95 ILE A CA 1
ATOM 771 C C . ILE A 1 95 ? -6.988 4.724 2.823 1.00 82.69 95 ILE A C 1
ATOM 773 O O . ILE A 1 95 ? -7.853 5.121 3.589 1.00 82.69 95 ILE A O 1
ATOM 777 N N . VAL A 1 96 ? -7.095 3.567 2.165 1.00 82.69 96 VAL A N 1
ATOM 778 C CA . VAL A 1 96 ? -8.274 2.686 2.258 1.00 82.69 96 VAL A CA 1
ATOM 779 C C . VAL A 1 96 ? -8.350 1.960 3.606 1.00 82.69 96 VAL A C 1
ATOM 781 O O . VAL A 1 96 ? -9.436 1.773 4.147 1.00 82.69 96 VAL A O 1
ATOM 784 N N . VAL A 1 97 ? -7.215 1.571 4.190 1.00 81.50 97 VAL A N 1
ATOM 785 C CA . VAL A 1 97 ? -7.167 0.868 5.487 1.00 81.50 97 VAL A CA 1
ATOM 786 C C . VAL A 1 97 ? -7.319 1.834 6.670 1.00 81.50 97 VAL A C 1
ATOM 788 O O . VAL A 1 97 ? -7.821 1.440 7.721 1.00 81.50 97 VAL A O 1
ATOM 791 N N . GLY A 1 98 ? -6.945 3.105 6.501 1.00 79.06 98 GLY A N 1
ATOM 792 C CA . GLY A 1 98 ? -7.133 4.175 7.488 1.00 79.06 98 GLY A CA 1
ATOM 793 C C . GLY A 1 98 ? -8.555 4.277 8.069 1.00 79.06 98 GLY A C 1
ATOM 794 O O . GLY A 1 98 ? -8.706 4.100 9.279 1.00 79.06 98 GLY A O 1
ATOM 795 N N . PRO A 1 99 ? -9.604 4.492 7.252 1.00 72.81 99 PRO A N 1
ATOM 796 C CA . PRO A 1 99 ? -10.987 4.574 7.718 1.00 72.81 99 PRO A CA 1
ATOM 797 C C . PRO A 1 99 ? -11.495 3.233 8.231 1.00 72.81 99 PRO A C 1
ATOM 799 O O . PRO A 1 99 ? -12.485 3.192 8.960 1.00 72.81 99 PRO A O 1
ATOM 802 N N . MET A 1 100 ? -10.820 2.132 7.875 1.00 77.75 100 MET A N 1
ATOM 803 C CA . MET A 1 100 ? -11.298 0.825 8.263 1.00 77.75 100 MET A CA 1
ATOM 804 C C . MET A 1 100 ? -11.108 0.575 9.775 1.00 77.75 100 MET A C 1
ATOM 806 O O . MET A 1 100 ? -11.930 -0.081 10.413 1.00 77.75 100 MET A O 1
ATOM 810 N N . MET A 1 101 ? -10.065 1.135 10.385 1.00 70.75 101 MET A N 1
ATOM 811 C CA . MET A 1 101 ? -9.668 0.792 11.757 1.00 70.75 101 MET A CA 1
ATOM 812 C C . MET A 1 101 ? -10.676 1.185 12.843 1.00 70.75 101 MET A C 1
ATOM 814 O O . MET A 1 101 ? -10.792 0.498 13.856 1.00 70.75 101 MET A O 1
ATOM 818 N N . SER A 1 102 ? -11.440 2.253 12.655 1.00 73.12 102 SER A N 1
ATOM 819 C CA . SER A 1 102 ? -12.270 2.791 13.735 1.00 73.12 102 SER A CA 1
ATOM 820 C C . SER A 1 102 ? -13.581 2.038 13.982 1.00 73.12 102 SER A C 1
ATOM 822 O O . SER A 1 102 ? -13.838 1.708 15.138 1.00 73.12 102 SER A O 1
ATOM 824 N N . PRO A 1 103 ? -14.394 1.670 12.971 1.00 72.00 103 PRO A N 1
ATOM 825 C CA . PRO A 1 103 ? -15.578 0.848 13.237 1.00 72.00 103 PRO A CA 1
ATOM 826 C C . PRO A 1 103 ? -15.205 -0.610 13.563 1.00 72.00 103 PRO A C 1
ATOM 828 O O . PRO A 1 103 ? -16.008 -1.319 14.168 1.00 72.00 103 PRO A O 1
ATOM 831 N N . LEU A 1 104 ? -13.988 -1.064 13.215 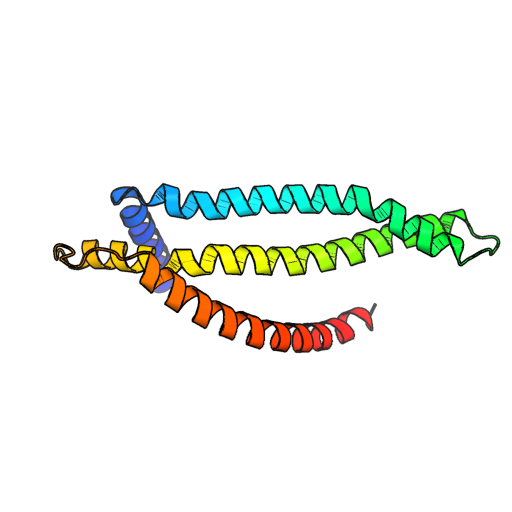1.00 70.06 104 LEU A N 1
ATOM 832 C CA . LEU A 1 104 ? -13.462 -2.360 13.656 1.00 70.06 104 LEU A CA 1
ATOM 833 C C . LEU A 1 104 ? -13.281 -2.381 15.184 1.00 70.06 104 LEU A C 1
ATOM 835 O O . LEU A 1 104 ? -13.725 -3.325 15.835 1.00 70.06 104 LEU A O 1
ATOM 839 N N . SER A 1 105 ? -12.676 -1.333 15.755 1.00 72.12 105 SER A N 1
ATOM 840 C CA . SER A 1 105 ? -12.415 -1.232 17.199 1.00 72.12 105 SER A CA 1
ATOM 841 C C . SER A 1 105 ? -13.707 -1.182 18.015 1.00 72.12 105 SER A C 1
ATOM 843 O O . SER A 1 105 ? -13.857 -1.912 18.992 1.00 72.12 105 SER A O 1
ATOM 845 N N . GLU A 1 106 ? -14.687 -0.398 17.563 1.00 73.19 106 GLU A N 1
ATOM 846 C CA . GLU A 1 106 ? -15.957 -0.213 18.276 1.00 73.19 106 GLU A CA 1
ATOM 847 C C . GLU A 1 106 ? -16.802 -1.501 18.306 1.00 73.19 106 GLU A C 1
ATOM 849 O O . GLU A 1 106 ? -17.435 -1.829 19.310 1.00 73.19 106 GLU A O 1
ATOM 854 N N . LYS A 1 107 ? -16.765 -2.299 17.229 1.00 73.06 107 LYS A N 1
ATOM 855 C CA . LYS A 1 107 ? -17.433 -3.611 17.184 1.00 73.06 107 LYS A CA 1
ATOM 856 C C . LYS A 1 107 ? -16.760 -4.650 18.078 1.00 73.06 107 LYS A C 1
ATOM 858 O O . LYS A 1 107 ? -17.463 -5.475 18.662 1.00 73.06 107 LYS A O 1
ATOM 863 N N . VAL A 1 108 ? -15.432 -4.613 18.198 1.00 73.25 108 VAL A N 1
ATOM 864 C CA . VAL A 1 108 ? -14.683 -5.501 19.102 1.00 73.25 108 VAL A CA 1
ATOM 865 C C . VAL A 1 108 ? -14.965 -5.140 20.565 1.00 73.25 108 VAL A C 1
ATOM 867 O O . VAL A 1 108 ? -15.257 -6.028 21.366 1.00 73.25 108 VAL A O 1
ATOM 870 N N . GLU A 1 109 ? -14.974 -3.851 20.910 1.00 71.94 109 GLU A N 1
ATOM 871 C CA . GLU A 1 109 ? -15.264 -3.377 22.272 1.00 71.94 109 GLU A CA 1
ATOM 872 C C . GLU A 1 109 ? -16.706 -3.648 22.711 1.00 71.94 109 GLU A C 1
ATOM 874 O O . GLU A 1 109 ? -16.933 -4.081 23.847 1.00 71.94 109 GLU A O 1
ATOM 879 N N . ALA A 1 110 ? -17.682 -3.467 21.815 1.00 73.19 110 ALA A N 1
ATOM 880 C CA . ALA A 1 110 ? -19.086 -3.755 22.104 1.00 73.19 110 ALA A CA 1
ATOM 881 C C . ALA A 1 110 ? -19.314 -5.237 22.456 1.00 73.19 110 ALA A C 1
ATOM 883 O O . ALA A 1 110 ? -20.156 -5.555 23.296 1.00 73.19 110 ALA A O 1
ATOM 884 N N . HIS A 1 111 ? -18.540 -6.143 21.855 1.00 70.06 111 HIS A N 1
ATOM 885 C CA . HIS A 1 111 ? -18.657 -7.580 22.099 1.00 70.06 111 HIS A CA 1
ATOM 886 C C . HIS A 1 111 ? -17.930 -8.043 23.365 1.00 70.06 111 HIS A C 1
ATOM 888 O O . HIS A 1 111 ? -18.411 -8.942 24.047 1.00 70.06 111 HIS A O 1
ATOM 894 N N . LEU A 1 112 ? -16.804 -7.410 23.709 1.00 70.75 112 LEU A N 1
ATOM 895 C CA . LEU A 1 112 ? -16.071 -7.701 24.945 1.00 70.75 112 LEU A CA 1
ATOM 896 C C . LEU A 1 112 ? -16.755 -7.118 26.193 1.00 70.75 112 LEU A C 1
ATOM 898 O O . LEU A 1 112 ? -16.637 -7.689 27.273 1.00 70.75 112 LEU A O 1
ATOM 902 N N . THR A 1 113 ? -17.477 -6.001 26.047 1.00 73.69 113 THR A N 1
ATOM 903 C CA . THR A 1 113 ? -18.060 -5.251 27.176 1.00 73.69 113 THR A CA 1
ATOM 904 C C . THR A 1 113 ? -19.563 -5.506 27.370 1.00 73.69 113 THR A C 1
ATOM 906 O O . THR A 1 113 ? -20.114 -5.142 28.406 1.00 73.69 113 THR A O 1
ATOM 909 N N . GLY A 1 114 ? -20.258 -6.103 26.391 1.00 63.38 114 GLY A N 1
ATOM 910 C CA . GLY A 1 114 ? -21.687 -6.446 26.482 1.00 63.38 114 GLY A CA 1
ATOM 911 C C . GLY A 1 114 ? -22.647 -5.255 26.633 1.00 63.38 114 GLY A C 1
ATOM 912 O O . GLY A 1 114 ? -23.825 -5.442 26.930 1.00 63.38 114 GLY A O 1
ATOM 913 N N . LYS A 1 115 ? -22.167 -4.019 26.443 1.00 62.22 115 LYS A N 1
ATOM 914 C CA . LYS A 1 115 ? -22.962 -2.789 26.558 1.00 62.22 115 LYS A CA 1
ATOM 915 C C . LYS A 1 115 ? -23.673 -2.502 25.227 1.00 62.22 115 LYS A C 1
ATOM 917 O O . LYS A 1 115 ? -22.995 -2.438 24.199 1.00 62.22 115 LYS A O 1
ATOM 922 N N . PRO A 1 116 ? -25.004 -2.288 25.205 1.00 55.47 116 PRO A N 1
ATOM 923 C CA . PRO A 1 116 ? -25.681 -1.839 23.997 1.00 55.47 116 PRO A CA 1
ATOM 924 C C . PRO A 1 116 ? -25.165 -0.446 23.616 1.00 55.47 116 PRO A C 1
ATOM 926 O O . PRO A 1 116 ? -25.182 0.492 24.411 1.00 55.47 116 PRO A O 1
ATOM 929 N N . ILE A 1 117 ? -24.678 -0.340 22.384 1.00 57.09 117 ILE A N 1
ATOM 930 C CA . ILE A 1 117 ? -24.256 0.893 21.713 1.00 57.09 117 ILE A CA 1
ATOM 931 C C . ILE A 1 117 ? -25.431 1.885 21.660 1.00 57.09 117 ILE A C 1
ATOM 933 O O . ILE A 1 117 ? -26.286 1.811 20.785 1.00 57.09 117 ILE A O 1
ATOM 937 N N . GLY A 1 118 ? -25.488 2.797 22.634 1.00 49.69 118 GLY A N 1
ATOM 938 C CA . GLY A 1 118 ? -26.516 3.837 22.774 1.00 49.69 118 GLY A CA 1
ATOM 939 C C . GLY A 1 118 ? -26.194 5.166 22.079 1.00 49.69 118 GLY A C 1
ATOM 940 O O . GLY A 1 118 ? -26.817 6.176 22.386 1.00 49.69 118 GLY A O 1
ATOM 941 N N . GLY A 1 119 ? -25.217 5.200 21.171 1.00 56.53 119 GLY A N 1
ATOM 942 C CA . GLY A 1 119 ? -24.877 6.385 20.383 1.00 56.53 119 GLY A CA 1
ATOM 943 C C . GLY A 1 119 ? -25.035 6.088 18.900 1.00 56.53 119 GLY A C 1
ATOM 944 O O . GLY A 1 119 ? -24.357 5.213 18.372 1.00 56.53 119 GLY A O 1
ATOM 945 N N . ALA A 1 120 ? -25.939 6.792 18.219 1.00 56.72 120 ALA A N 1
ATOM 946 C CA . ALA A 1 120 ? -26.121 6.661 16.779 1.00 56.72 120 ALA A CA 1
ATOM 947 C C . ALA A 1 120 ? -24.797 6.952 16.052 1.00 56.72 120 ALA A C 1
ATOM 949 O O . ALA A 1 120 ? -24.293 8.077 16.093 1.00 56.72 120 ALA A O 1
ATOM 950 N N . PHE A 1 121 ? -24.245 5.932 15.390 1.00 58.44 121 PHE A N 1
ATOM 951 C CA . PHE A 1 121 ? -23.058 6.048 14.551 1.00 58.44 121 PHE A CA 1
ATOM 952 C C . PHE A 1 121 ? -23.300 7.142 13.506 1.00 58.44 121 PHE A C 1
ATOM 954 O O . PHE A 1 121 ? -24.126 6.990 12.605 1.00 58.44 121 PHE A O 1
ATOM 961 N N . ARG A 1 122 ? -22.620 8.282 13.661 1.00 65.56 122 ARG A N 1
ATOM 962 C CA . ARG A 1 122 ? -22.672 9.402 12.718 1.00 65.56 122 ARG A CA 1
ATOM 963 C C . ARG A 1 122 ? -21.469 9.282 11.780 1.00 65.56 122 ARG A C 1
ATOM 965 O O . ARG A 1 122 ? -20.400 9.785 12.128 1.00 65.56 122 ARG A O 1
ATOM 972 N N . PRO A 1 123 ? -21.628 8.679 10.587 1.00 60.38 123 PRO A N 1
ATOM 973 C CA . PRO A 1 123 ? -20.520 8.460 9.651 1.00 60.38 123 PRO A CA 1
ATOM 974 C C . PRO A 1 123 ? -19.849 9.772 9.216 1.00 60.38 123 PRO A C 1
ATOM 976 O O . PRO A 1 123 ? -18.678 9.784 8.857 1.00 60.38 123 PRO A O 1
ATOM 979 N N . VAL A 1 124 ? -20.579 10.889 9.300 1.00 66.44 124 VAL A N 1
ATOM 980 C CA . VAL A 1 124 ? -20.123 12.224 8.893 1.00 66.44 124 VAL A CA 1
ATOM 981 C C . VAL A 1 124 ? -19.044 12.794 9.819 1.00 66.44 124 VAL A C 1
ATOM 983 O O . VAL A 1 124 ? -18.017 13.245 9.332 1.00 66.44 124 VAL A O 1
ATOM 986 N N . LYS A 1 125 ? -19.220 12.707 11.150 1.00 68.94 125 LYS A N 1
ATOM 987 C CA . LYS A 1 125 ? -18.176 13.144 12.103 1.00 68.94 125 LYS A CA 1
ATOM 988 C C . LYS A 1 125 ? -16.946 12.241 12.041 1.00 68.94 125 LYS A C 1
ATOM 990 O O . LYS A 1 125 ? -15.830 12.699 12.239 1.00 68.94 125 LYS A O 1
ATOM 995 N N . PHE A 1 126 ? -17.169 10.965 11.740 1.00 67.12 126 PHE A N 1
ATOM 996 C CA . PHE A 1 126 ? -16.110 9.981 11.599 1.00 67.12 126 PHE A CA 1
ATOM 997 C C . PHE A 1 126 ? -15.205 10.260 10.384 1.00 67.12 126 PHE A C 1
ATOM 999 O O . PHE A 1 126 ? -13.982 10.227 10.501 1.00 67.12 126 PHE A O 1
ATOM 1006 N N . LEU A 1 127 ? -15.802 10.599 9.238 1.00 64.94 127 LEU A N 1
ATOM 1007 C CA . LEU A 1 127 ? -15.078 11.000 8.028 1.00 64.94 127 LEU A CA 1
ATOM 1008 C C . LEU A 1 127 ? -14.234 12.263 8.235 1.00 64.94 127 LEU A C 1
ATOM 1010 O O . LEU A 1 127 ? -13.118 12.329 7.728 1.00 64.94 127 LEU A O 1
ATOM 1014 N N . GLU A 1 128 ? -14.733 13.224 9.012 1.00 69.12 128 GLU A N 1
ATOM 1015 C CA . GLU A 1 128 ? -14.039 14.482 9.312 1.00 69.12 128 GLU A CA 1
ATOM 1016 C C . GLU A 1 128 ? -12.764 14.246 10.145 1.00 69.12 128 GLU A C 1
ATOM 1018 O O . GLU A 1 128 ? -11.681 14.683 9.757 1.00 69.12 128 GLU A O 1
ATOM 1023 N N . THR A 1 129 ? -12.847 13.431 11.208 1.00 62.59 129 THR A N 1
ATOM 1024 C CA . THR A 1 129 ? -11.668 13.019 11.997 1.00 62.59 129 THR A CA 1
ATOM 1025 C C . THR A 1 129 ? -10.693 12.180 11.167 1.00 62.59 129 THR A C 1
ATOM 1027 O O . THR A 1 129 ? -9.477 12.277 11.328 1.00 62.59 129 THR A O 1
ATOM 1030 N N . CYS A 1 130 ? -11.213 11.362 10.247 1.00 64.62 130 CYS A N 1
ATOM 1031 C CA . CYS A 1 130 ? -10.387 10.563 9.351 1.00 64.62 130 CYS A CA 1
ATOM 1032 C C . CYS A 1 130 ? -9.608 11.447 8.366 1.00 64.62 130 CYS A C 1
ATOM 1034 O O . CYS A 1 130 ? -8.422 11.207 8.157 1.00 64.62 130 CYS A O 1
ATOM 1036 N N . PHE A 1 131 ? -10.244 12.483 7.810 1.00 65.38 131 PHE A N 1
ATOM 1037 C CA . PHE A 1 131 ? -9.641 13.403 6.846 1.00 65.38 131 PHE A CA 1
ATOM 1038 C C . PHE A 1 131 ? -8.544 14.276 7.472 1.00 65.38 131 PHE A C 1
ATOM 1040 O O . PHE A 1 131 ? -7.481 14.421 6.868 1.00 65.38 131 PHE A O 1
ATOM 1047 N N . GLU A 1 132 ? -8.731 14.768 8.705 1.00 69.25 132 GLU A N 1
ATOM 1048 C CA . GLU A 1 132 ? -7.659 15.461 9.434 1.00 69.25 132 GLU A CA 1
ATOM 1049 C C . GLU A 1 132 ? -6.452 14.538 9.664 1.00 69.25 132 GLU A C 1
ATOM 1051 O O . GLU A 1 132 ? -5.333 14.874 9.275 1.00 69.25 132 GLU A O 1
ATOM 1056 N N . VAL A 1 133 ? -6.655 13.336 10.217 1.00 63.50 133 VAL A N 1
ATOM 1057 C CA . VAL A 1 133 ? -5.562 12.383 10.505 1.00 63.50 133 VAL A CA 1
ATOM 1058 C C . VAL A 1 133 ? -4.863 11.901 9.225 1.00 63.50 133 VAL A C 1
ATOM 1060 O O . VAL A 1 133 ? -3.643 11.704 9.217 1.00 63.50 133 VAL A O 1
ATOM 1063 N N . LEU A 1 134 ? -5.607 11.740 8.126 1.00 66.44 134 LEU A N 1
ATOM 1064 C CA . LEU A 1 134 ? -5.061 11.465 6.796 1.00 66.44 134 LEU A CA 1
ATOM 1065 C C . LEU A 1 134 ? -4.214 12.625 6.273 1.00 66.44 134 LEU A C 1
ATOM 1067 O O . LEU A 1 134 ? -3.137 12.364 5.741 1.00 66.44 134 LEU A O 1
ATOM 1071 N N . GLY A 1 135 ? -4.640 13.874 6.473 1.00 65.38 135 GLY A N 1
ATOM 1072 C CA . GLY A 1 135 ? -3.863 15.069 6.137 1.00 65.38 135 GLY A CA 1
ATOM 1073 C C . GLY A 1 135 ? -2.521 15.124 6.875 1.00 65.38 135 GLY A C 1
ATOM 1074 O O . GLY A 1 135 ? -1.477 15.299 6.242 1.00 65.38 135 GLY A O 1
ATOM 1075 N N . TRP A 1 136 ? -2.519 14.859 8.188 1.00 57.38 136 TRP A N 1
ATOM 1076 C CA . TRP A 1 136 ? -1.293 14.778 8.997 1.00 57.38 136 TRP A CA 1
ATOM 1077 C C . TRP A 1 136 ? -0.376 13.631 8.550 1.00 57.38 136 TRP A C 1
ATOM 1079 O O . TRP A 1 136 ? 0.817 13.841 8.320 1.00 57.38 136 TRP A O 1
ATOM 1089 N N . ARG A 1 137 ? -0.928 12.422 8.355 1.00 54.75 137 ARG A N 1
ATOM 1090 C CA . ARG A 1 137 ? -0.159 11.266 7.862 1.00 54.75 137 ARG A CA 1
ATOM 1091 C C . ARG A 1 137 ? 0.420 11.522 6.476 1.00 54.75 137 ARG A C 1
ATOM 1093 O O . ARG A 1 137 ? 1.571 11.161 6.263 1.00 54.75 137 ARG A O 1
ATOM 1100 N N . CYS A 1 138 ? -0.321 12.155 5.567 1.00 56.28 138 CYS A N 1
ATOM 1101 C CA . CYS A 1 138 ? 0.140 12.464 4.213 1.00 56.28 138 CYS A CA 1
ATOM 1102 C C . CYS A 1 138 ? 1.342 13.430 4.223 1.00 56.28 138 CYS A C 1
ATOM 1104 O O . CYS A 1 138 ? 2.302 13.214 3.481 1.00 56.28 138 CYS A O 1
ATOM 1106 N N . GLY A 1 139 ? 1.348 14.425 5.122 1.00 56.81 139 GLY A N 1
ATOM 1107 C CA . GLY A 1 139 ? 2.483 15.335 5.325 1.00 56.81 139 GLY A CA 1
ATOM 1108 C C . GLY A 1 139 ? 3.731 14.645 5.896 1.00 56.81 139 GLY A C 1
ATOM 1109 O O . GLY A 1 139 ? 4.834 14.818 5.378 1.00 56.81 139 GLY A O 1
ATOM 1110 N N . THR A 1 140 ? 3.578 13.788 6.911 1.00 61.31 140 THR A N 1
ATOM 1111 C CA . THR A 1 140 ? 4.699 13.011 7.486 1.00 61.31 140 THR A CA 1
ATOM 1112 C C . THR A 1 140 ? 5.229 11.931 6.529 1.00 61.31 140 THR A C 1
ATOM 1114 O O . THR A 1 140 ? 6.400 11.544 6.590 1.00 61.31 140 THR A O 1
ATOM 1117 N N . LEU A 1 141 ? 4.383 11.445 5.618 1.00 58.53 141 LEU A N 1
ATOM 1118 C CA . LEU A 1 141 ? 4.736 10.462 4.597 1.00 58.53 141 LEU A CA 1
ATOM 1119 C C . LEU A 1 141 ? 5.638 11.019 3.499 1.00 58.53 141 LEU A C 1
ATOM 1121 O O . LEU A 1 141 ? 6.586 10.342 3.110 1.00 58.53 141 LEU A O 1
ATOM 1125 N N . PHE A 1 142 ? 5.396 12.250 3.047 1.00 54.38 142 PHE A N 1
ATOM 1126 C CA . PHE A 1 142 ? 6.279 12.926 2.095 1.00 54.38 142 PHE A CA 1
ATOM 1127 C C . PHE A 1 142 ? 7.682 13.150 2.697 1.00 54.38 142 PHE A C 1
ATOM 1129 O O . PHE A 1 142 ? 8.693 12.952 2.024 1.00 54.38 142 PHE A O 1
ATOM 1136 N N . GLY A 1 143 ? 7.751 13.434 4.006 1.00 58.19 143 GLY A N 1
ATOM 1137 C CA . GLY A 1 143 ? 9.009 13.511 4.759 1.00 58.19 143 GLY A CA 1
ATOM 1138 C C . GLY A 1 143 ? 9.755 12.172 4.871 1.00 58.19 143 GLY A C 1
ATOM 1139 O O . GLY A 1 143 ? 10.969 12.130 4.682 1.00 58.19 143 GLY A O 1
ATOM 1140 N N . ASN A 1 144 ? 9.046 11.060 5.105 1.00 57.81 144 ASN A N 1
ATOM 1141 C CA . ASN A 1 144 ? 9.663 9.725 5.132 1.00 57.81 144 ASN A CA 1
ATOM 1142 C C . ASN A 1 144 ? 10.040 9.199 3.738 1.00 57.81 144 ASN A C 1
ATOM 1144 O O . ASN A 1 144 ? 10.956 8.395 3.616 1.00 57.81 144 ASN A O 1
ATOM 1148 N N . LEU A 1 145 ? 9.369 9.642 2.672 1.00 56.09 145 LEU A N 1
ATOM 1149 C CA . LEU A 1 145 ? 9.744 9.279 1.304 1.00 56.09 145 LEU A CA 1
ATOM 1150 C C . LEU A 1 145 ? 11.069 9.941 0.886 1.00 56.09 145 LEU A C 1
ATOM 1152 O O . LEU A 1 145 ? 11.866 9.315 0.190 1.00 56.09 145 LEU A O 1
ATOM 1156 N N . SER A 1 146 ? 11.342 11.153 1.385 1.00 51.81 146 SER A N 1
ATOM 1157 C CA . SER A 1 146 ? 12.648 11.817 1.253 1.00 51.81 146 SER A CA 1
ATOM 1158 C C . SER A 1 146 ? 13.762 11.054 1.991 1.00 51.81 146 SER A C 1
ATOM 1160 O O . SER A 1 146 ? 14.818 10.791 1.415 1.00 51.81 146 SER A O 1
ATOM 1162 N N . SER A 1 147 ? 13.514 10.585 3.224 1.00 52.72 147 SER A N 1
ATOM 1163 C CA . SER A 1 147 ? 14.504 9.787 3.969 1.00 52.72 147 SER A CA 1
ATOM 1164 C C . SER A 1 147 ? 14.707 8.375 3.394 1.00 52.72 147 SER A C 1
ATOM 1166 O O . SER A 1 147 ? 15.832 7.878 3.375 1.00 52.72 147 SER A O 1
ATOM 1168 N N . LEU A 1 148 ? 13.658 7.750 2.846 1.00 52.00 148 LEU A N 1
ATOM 1169 C CA . LEU A 1 148 ? 13.739 6.468 2.132 1.00 52.00 148 LEU A CA 1
ATOM 1170 C C . LEU A 1 148 ? 14.545 6.574 0.828 1.00 52.00 148 LEU A C 1
ATOM 1172 O O . LEU A 1 148 ? 15.286 5.647 0.503 1.00 52.00 148 LEU A O 1
ATOM 1176 N N . CYS A 1 149 ? 14.457 7.700 0.112 1.00 46.53 149 CYS A N 1
ATOM 1177 C CA . CYS A 1 149 ? 15.271 7.947 -1.080 1.00 46.53 149 CYS A CA 1
ATOM 1178 C C . CYS A 1 149 ? 16.765 8.096 -0.721 1.00 46.53 149 CYS A C 1
ATOM 1180 O O . CYS A 1 149 ? 17.619 7.525 -1.398 1.00 46.53 149 CYS A O 1
ATOM 1182 N N . CYS A 1 150 ? 17.084 8.746 0.408 1.00 43.41 150 CYS A N 1
ATOM 1183 C CA . CYS A 1 150 ? 18.455 8.823 0.934 1.00 43.41 150 CYS A CA 1
ATOM 1184 C C . CYS A 1 150 ? 19.008 7.473 1.424 1.00 43.41 150 CYS A C 1
ATOM 1186 O O . CYS A 1 150 ? 20.197 7.216 1.256 1.00 43.41 150 CYS A O 1
ATOM 1188 N N . CYS A 1 151 ? 18.182 6.589 1.996 1.00 43.22 151 CYS A N 1
ATOM 1189 C CA . CYS A 1 151 ? 18.640 5.261 2.428 1.00 43.22 151 CYS A CA 1
ATOM 1190 C C . CYS A 1 151 ? 18.770 4.239 1.283 1.00 43.22 151 CYS A C 1
ATOM 1192 O O . CYS A 1 151 ? 19.544 3.296 1.422 1.00 43.22 151 CYS A O 1
ATOM 1194 N N . CYS A 1 152 ? 18.064 4.405 0.157 1.00 36.75 152 CYS A N 1
ATOM 1195 C CA . CYS A 1 152 ? 18.196 3.510 -1.006 1.00 36.75 152 CYS A CA 1
ATOM 1196 C C . CYS A 1 152 ? 19.332 3.892 -1.972 1.00 36.75 152 CYS A C 1
ATOM 1198 O O . CYS A 1 152 ? 19.850 3.015 -2.662 1.00 36.75 152 CYS A O 1
ATOM 1200 N N . LEU A 1 153 ? 19.766 5.156 -2.018 1.00 46.47 153 LEU A N 1
ATOM 1201 C CA . LEU A 1 153 ? 20.866 5.588 -2.891 1.00 46.47 153 LEU A CA 1
ATOM 1202 C C . LEU A 1 153 ? 22.247 4.939 -2.606 1.00 46.47 153 LEU A C 1
ATOM 1204 O O . LEU A 1 153 ? 22.953 4.651 -3.576 1.00 46.47 153 LEU A O 1
ATOM 1208 N N . PRO A 1 154 ? 22.652 4.631 -1.351 1.00 48.22 154 PRO A N 1
ATOM 1209 C CA . PRO A 1 154 ? 23.905 3.909 -1.107 1.00 48.22 154 PRO A CA 1
ATOM 1210 C C . PRO A 1 154 ? 23.836 2.414 -1.468 1.00 48.22 154 PRO A C 1
ATOM 1212 O O . PRO A 1 154 ? 24.876 1.780 -1.602 1.00 48.22 154 PRO A O 1
ATOM 1215 N N . ALA A 1 155 ? 22.642 1.836 -1.659 1.00 41.50 155 ALA A N 1
ATOM 1216 C CA . ALA A 1 155 ? 22.499 0.431 -2.061 1.00 41.50 155 ALA A CA 1
ATOM 1217 C C . ALA A 1 155 ? 22.696 0.213 -3.575 1.00 41.50 155 ALA A C 1
ATOM 1219 O O . ALA A 1 155 ? 23.023 -0.894 -3.990 1.00 41.50 155 ALA A O 1
ATOM 1220 N N . LEU A 1 156 ? 22.533 1.259 -4.397 1.00 42.50 156 LEU A N 1
ATOM 1221 C CA . LEU A 1 156 ? 22.724 1.205 -5.856 1.00 42.50 156 LEU A CA 1
ATOM 1222 C C . LEU A 1 156 ? 24.128 1.659 -6.303 1.00 42.50 156 LEU A C 1
ATOM 1224 O O . LEU A 1 156 ? 24.460 1.551 -7.474 1.00 42.50 156 LEU A O 1
ATOM 1228 N N . SER A 1 157 ? 24.950 2.177 -5.386 1.00 38.84 157 SER A N 1
ATOM 1229 C CA . SER A 1 157 ? 26.342 2.588 -5.646 1.00 38.84 157 SER A CA 1
ATOM 1230 C C . SER A 1 157 ? 27.374 1.512 -5.270 1.00 38.84 157 SER A C 1
ATOM 1232 O O . SER A 1 157 ? 28.574 1.748 -5.380 1.00 38.84 157 SER A O 1
ATOM 1234 N N . PHE A 1 158 ? 26.908 0.329 -4.850 1.00 38.72 158 PHE A N 1
ATOM 1235 C CA . PHE A 1 158 ? 27.731 -0.839 -4.511 1.00 38.72 158 PHE A CA 1
ATOM 1236 C C . PHE A 1 158 ? 27.545 -2.026 -5.475 1.00 38.72 158 PHE A C 1
ATOM 1238 O O . PHE A 1 158 ? 27.967 -3.140 -5.160 1.00 38.72 158 PHE A O 1
ATOM 1245 N N . LEU A 1 159 ? 26.921 -1.791 -6.636 1.00 36.81 159 LEU A N 1
ATOM 1246 C CA . LEU A 1 159 ? 26.752 -2.766 -7.715 1.00 36.81 159 LEU A CA 1
ATOM 1247 C C . LEU A 1 159 ? 27.278 -2.192 -9.033 1.00 36.81 159 LEU A C 1
ATOM 1249 O O . LEU A 1 159 ? 27.001 -1.001 -9.294 1.00 36.81 159 LEU A O 1
#

Foldseek 3Di:
DVVVVVVVVVVVVVVVVVCVVLVVVVLVVVLVVVLVVLVVVLVVVLVVVLQVQLVVVLVVDPDPPSPVSSVVSSVVSSVVSSVVSVVVSVLVSCLVCQLSPVVVVVSVCCVVPVDPPPDPDDVVVSVVVSVVVNVVVVVVVVVVVVVVVVVCVVVVVVD